Protein AF-A0A3D3JKD5-F1 (afdb_monomer_lite)

Radius of gyration: 12.52 Å; chains: 1; bounding box: 33×20×36 Å

pLDDT: mean 93.17, std 4.09, range [80.19, 97.38]

Sequence (94 aa):
MVVDEGEFPAPNVYVDFYTVSGNVVTYVDSAVTNATGDYLSPNLPEATYVMQAYGDPLYSNVWYPDAAEPAGATTISLLAYEDIEDIDFQVQEQ

Secondary structure (DSSP, 8-state):
-EE-TTS-B-TT-EEEEEEEETTEEEEEEEEE--TTS------B-SSEEEEEEEETTTEEEEETTTBSSGGGSPPEE-SSSB---S--EE--B-

Foldseek 3Di:
DEAEPVRAADFQKKKWKWFDDPPDTHTDDIWTAHPRNDTWAAQDAFGKIKIWIGDPPFWDIATPPGDPDRVPHDIDGDPGRDIDPPTYYYIYTD

Structure (mmCIF, N/CA/C/O backbone):
data_AF-A0A3D3JKD5-F1
#
_entry.id   AF-A0A3D3JKD5-F1
#
loop_
_atom_site.group_PDB
_atom_site.id
_atom_site.type_symbol
_atom_site.label_atom_id
_atom_site.label_alt_id
_atom_site.label_comp_id
_atom_site.label_asym_id
_atom_site.label_entity_id
_atom_site.label_seq_id
_atom_site.pdbx_PDB_ins_code
_atom_site.Cartn_x
_atom_site.Cartn_y
_atom_site.Cartn_z
_atom_site.occupancy
_atom_site.B_iso_or_equiv
_atom_site.auth_seq_id
_atom_site.auth_comp_id
_atom_site.auth_asym_id
_atom_site.auth_atom_id
_atom_site.pdbx_PDB_model_num
ATOM 1 N N . MET A 1 1 ? -6.319 -6.734 2.412 1.00 93.50 1 MET A N 1
ATOM 2 C CA . MET A 1 1 ? -6.990 -5.972 3.497 1.00 93.50 1 MET A CA 1
ATOM 3 C C . MET A 1 1 ? -5.945 -5.441 4.478 1.00 93.50 1 MET A C 1
ATOM 5 O O . MET A 1 1 ? -4.835 -5.948 4.508 1.00 93.50 1 MET A O 1
ATOM 9 N N . VAL A 1 2 ? -6.255 -4.419 5.273 1.00 95.75 2 VAL A N 1
ATOM 10 C CA . VAL A 1 2 ? -5.410 -3.979 6.393 1.00 95.75 2 VAL A CA 1
ATOM 11 C C . VAL A 1 2 ? -6.193 -4.063 7.699 1.00 95.75 2 VAL A C 1
ATOM 13 O O . VAL A 1 2 ? -7.318 -3.561 7.790 1.00 95.75 2 VAL A O 1
ATOM 16 N N . VAL A 1 3 ? -5.579 -4.682 8.703 1.00 95.94 3 VAL A N 1
ATOM 17 C CA . VAL A 1 3 ? -6.119 -4.824 10.059 1.00 95.94 3 VAL A CA 1
ATOM 18 C C . VAL A 1 3 ? -5.116 -4.343 11.106 1.00 95.94 3 VAL A C 1
ATOM 20 O O . VAL A 1 3 ? -3.927 -4.227 10.812 1.00 95.94 3 VAL A O 1
ATOM 23 N N . ASP A 1 4 ? -5.590 -4.063 12.315 1.00 94.31 4 ASP A N 1
ATOM 24 C CA . ASP A 1 4 ? -4.741 -3.807 13.481 1.00 94.31 4 ASP A CA 1
ATOM 25 C C . ASP A 1 4 ? -4.277 -5.111 14.174 1.00 94.31 4 ASP A C 1
ATOM 27 O O . ASP A 1 4 ? -4.557 -6.233 13.725 1.00 94.31 4 ASP A O 1
ATOM 31 N N . GLU A 1 5 ? -3.557 -4.995 15.293 1.00 92.69 5 GLU A N 1
ATOM 32 C CA . GLU A 1 5 ? -3.095 -6.142 16.081 1.00 92.69 5 GLU A CA 1
ATOM 33 C C . GLU A 1 5 ? -4.233 -6.993 16.679 1.00 92.69 5 GLU A C 1
ATOM 35 O O . GLU A 1 5 ? -4.019 -8.155 17.034 1.00 92.69 5 GLU A O 1
ATOM 40 N N . GLY A 1 6 ? -5.436 -6.426 16.793 1.00 93.94 6 GLY A N 1
ATOM 41 C CA . GLY A 1 6 ? -6.653 -7.086 17.255 1.00 93.94 6 GLY A CA 1
ATOM 42 C C . GLY A 1 6 ? -7.471 -7.731 16.135 1.00 93.94 6 GLY A C 1
ATOM 43 O O . GLY A 1 6 ? -8.567 -8.219 16.412 1.00 93.94 6 GLY A O 1
ATOM 44 N N . GLU A 1 7 ? -6.956 -7.736 14.900 1.00 93.62 7 GLU A N 1
ATOM 45 C CA . GLU A 1 7 ? -7.659 -8.151 13.679 1.00 93.62 7 GLU A CA 1
ATOM 46 C C . GLU A 1 7 ? -8.907 -7.299 13.371 1.00 93.62 7 GLU A C 1
ATOM 48 O O . GLU A 1 7 ? -9.790 -7.720 12.614 1.00 93.62 7 GLU A O 1
ATOM 53 N N . PHE A 1 8 ? -9.003 -6.085 13.925 1.00 94.75 8 PHE A N 1
ATOM 54 C CA . PHE A 1 8 ? -10.046 -5.147 13.531 1.00 94.75 8 PHE A CA 1
ATOM 55 C C . PH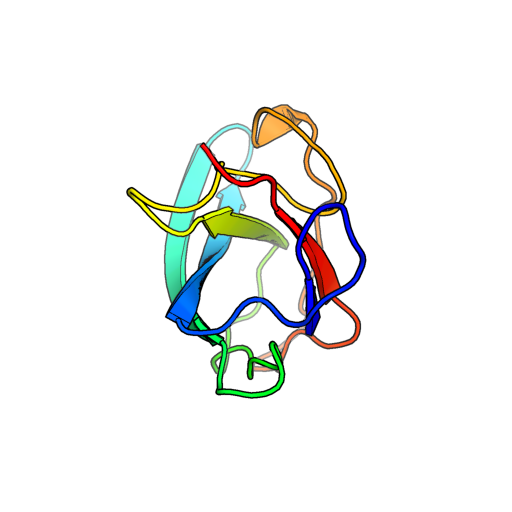E A 1 8 ? -9.648 -4.425 12.241 1.00 94.75 8 PHE A C 1
ATOM 57 O O . PHE A 1 8 ? -8.475 -4.107 12.043 1.00 94.75 8 PHE A O 1
ATOM 64 N N . PRO A 1 9 ? -10.611 -4.124 11.352 1.00 96.00 9 PRO A N 1
ATOM 65 C CA . PRO A 1 9 ? -10.330 -3.351 10.153 1.00 96.00 9 PRO A CA 1
ATOM 66 C C . PRO A 1 9 ? -9.689 -1.999 10.465 1.00 96.00 9 PRO A C 1
ATOM 68 O O . PRO A 1 9 ? -10.216 -1.248 11.286 1.00 96.00 9 PRO A O 1
ATOM 71 N N . ALA A 1 10 ? -8.614 -1.665 9.750 1.00 95.50 10 ALA A N 1
ATOM 72 C CA . ALA A 1 10 ? -7.907 -0.398 9.902 1.00 95.50 10 ALA A CA 1
ATOM 73 C C . ALA A 1 10 ? -8.259 0.558 8.741 1.00 95.50 10 ALA A C 1
ATOM 75 O O . ALA A 1 10 ? -7.682 0.449 7.653 1.00 95.50 10 ALA A O 1
ATOM 76 N N . PRO A 1 11 ? -9.227 1.481 8.914 1.00 95.25 11 PRO A N 1
ATOM 77 C CA . PRO A 1 11 ? -9.617 2.430 7.876 1.00 95.25 11 PRO A CA 1
ATOM 78 C C . PRO A 1 11 ? -8.667 3.629 7.781 1.00 95.25 11 PRO A C 1
ATOM 80 O O . PRO A 1 11 ? -8.076 4.048 8.773 1.00 95.25 11 PRO A O 1
ATOM 83 N N . ASN A 1 12 ? -8.621 4.269 6.608 1.00 94.50 12 ASN A N 1
ATOM 84 C CA . ASN A 1 12 ? -7.778 5.439 6.320 1.00 94.50 12 ASN A CA 1
ATOM 85 C C . ASN A 1 12 ? -6.265 5.187 6.481 1.00 94.50 12 ASN A C 1
ATOM 87 O O . ASN A 1 12 ? -5.507 6.117 6.755 1.00 94.50 12 ASN A O 1
ATOM 91 N N . VAL A 1 13 ? -5.832 3.941 6.298 1.00 96.50 13 VAL A N 1
ATOM 92 C CA . VAL A 1 13 ? -4.422 3.557 6.200 1.00 96.50 13 VAL A CA 1
ATOM 93 C C . VAL A 1 13 ? -3.990 3.679 4.742 1.00 96.50 13 VAL A C 1
ATOM 95 O O . VAL A 1 13 ? -4.721 3.268 3.838 1.00 96.50 13 VAL A O 1
ATOM 98 N N . TYR A 1 14 ? -2.812 4.250 4.510 1.00 96.69 14 TYR A N 1
ATOM 99 C CA . TYR A 1 14 ? -2.205 4.303 3.186 1.00 96.69 14 TYR A CA 1
ATOM 100 C C . TYR A 1 14 ? -1.508 2.979 2.895 1.00 96.69 14 TYR A C 1
ATOM 102 O O . TYR A 1 14 ? -0.801 2.445 3.749 1.00 96.69 14 TYR A O 1
ATOM 110 N N . VAL A 1 15 ? -1.702 2.472 1.683 1.00 97.31 15 VAL A N 1
ATOM 111 C CA . VAL A 1 15 ? -0.957 1.355 1.111 1.00 97.31 15 VAL A CA 1
ATOM 112 C C . VAL A 1 15 ? -0.193 1.889 -0.087 1.00 97.31 15 VAL A C 1
ATOM 114 O O . VAL A 1 15 ? -0.772 2.133 -1.145 1.00 97.31 15 VAL A O 1
ATOM 117 N N . ASP A 1 16 ? 1.104 2.085 0.089 1.00 97.12 16 ASP A N 1
ATOM 118 C CA . ASP A 1 16 ? 1.993 2.575 -0.953 1.00 97.12 16 ASP A CA 1
ATOM 119 C C . ASP A 1 16 ? 2.604 1.420 -1.738 1.00 97.12 16 ASP A C 1
ATOM 121 O O . ASP A 1 16 ? 3.020 0.403 -1.174 1.00 97.12 16 ASP A O 1
ATOM 125 N N . PHE A 1 17 ? 2.731 1.624 -3.045 1.00 96.94 17 PHE A N 1
ATOM 126 C CA . PHE A 1 17 ? 3.319 0.686 -3.986 1.00 96.94 17 PHE A CA 1
ATOM 127 C C . PHE A 1 17 ? 4.629 1.257 -4.517 1.00 96.94 17 PHE A C 1
ATOM 129 O O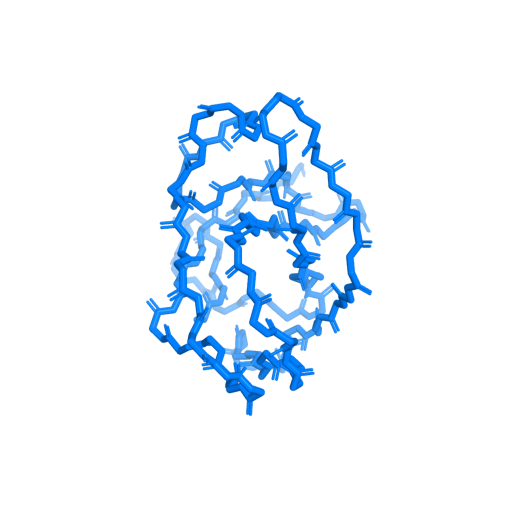 . PHE A 1 17 ? 4.674 2.359 -5.074 1.00 96.94 17 PHE A O 1
ATOM 136 N N . TYR A 1 18 ? 5.703 0.485 -4.386 1.00 97.38 18 TYR A N 1
ATOM 137 C CA . TYR A 1 18 ? 7.040 0.884 -4.801 1.00 97.38 18 TYR A CA 1
ATOM 138 C C . TYR A 1 18 ? 7.610 -0.103 -5.809 1.00 97.38 18 TYR A C 1
ATOM 140 O O . TYR A 1 18 ? 7.532 -1.306 -5.585 1.00 97.38 18 TYR A O 1
ATOM 148 N N . THR A 1 19 ? 8.263 0.378 -6.866 1.00 96.75 19 THR A N 1
ATOM 149 C CA . THR A 1 19 ? 9.079 -0.489 -7.723 1.00 96.75 19 THR A CA 1
ATOM 150 C C . THR A 1 19 ? 10.438 -0.764 -7.094 1.00 96.75 19 THR A C 1
ATOM 152 O O . THR A 1 19 ? 11.004 0.080 -6.392 1.00 96.75 19 THR A O 1
ATOM 155 N N . VAL A 1 20 ? 10.993 -1.937 -7.397 1.00 95.25 20 VAL A N 1
ATOM 156 C CA . VAL A 1 20 ? 12.334 -2.355 -6.985 1.00 95.25 20 VAL A CA 1
ATOM 157 C C . VAL A 1 20 ? 13.224 -2.546 -8.209 1.00 95.25 20 VAL A C 1
ATOM 159 O O . VAL A 1 20 ? 12.946 -3.369 -9.080 1.00 95.25 20 VAL A O 1
ATOM 162 N N . SER A 1 21 ? 14.339 -1.816 -8.249 1.00 92.88 21 SER A N 1
ATOM 163 C CA . SER A 1 21 ? 15.400 -1.984 -9.248 1.00 92.88 21 SER A CA 1
ATOM 164 C C . SER A 1 21 ? 16.753 -2.108 -8.547 1.00 92.88 21 SER A C 1
ATOM 166 O O . SER A 1 21 ? 17.380 -1.113 -8.172 1.00 92.88 21 SER A O 1
ATOM 168 N N . GLY A 1 22 ? 17.217 -3.345 -8.355 1.00 87.94 22 GLY A N 1
ATOM 169 C CA . GLY A 1 22 ? 18.374 -3.626 -7.502 1.00 87.94 22 GLY A CA 1
ATOM 170 C C . GLY A 1 22 ? 18.047 -3.313 -6.041 1.00 87.94 22 GLY A C 1
ATOM 171 O O . GLY A 1 22 ? 17.080 -3.844 -5.511 1.00 87.94 22 GLY A O 1
ATOM 172 N N . ASN A 1 23 ? 18.818 -2.423 -5.410 1.00 86.44 23 ASN A N 1
ATOM 173 C CA . ASN A 1 23 ? 18.582 -1.982 -4.025 1.00 86.44 23 ASN A CA 1
ATOM 174 C C . ASN A 1 23 ? 17.804 -0.656 -3.942 1.00 86.44 23 ASN A C 1
ATOM 176 O O . ASN A 1 23 ? 17.756 -0.033 -2.882 1.00 86.44 23 ASN A O 1
ATOM 180 N N . VAL A 1 24 ? 17.264 -0.175 -5.063 1.00 93.19 24 VAL A N 1
ATOM 181 C CA . VAL A 1 24 ? 16.528 1.089 -5.123 1.00 93.19 24 VAL A CA 1
ATOM 182 C C . VAL A 1 24 ? 15.036 0.798 -5.095 1.00 93.19 24 VAL A C 1
ATOM 184 O O . VAL A 1 24 ? 14.537 0.070 -5.951 1.00 93.19 24 VAL A O 1
ATOM 187 N N . VAL A 1 25 ? 14.352 1.407 -4.129 1.00 96.00 25 VAL A N 1
ATOM 188 C CA . VAL A 1 25 ? 12.899 1.356 -3.942 1.00 96.00 25 VAL A CA 1
ATOM 189 C C . VAL A 1 25 ? 12.340 2.719 -4.338 1.00 96.00 25 VAL A C 1
ATOM 191 O O . VAL A 1 25 ? 12.791 3.739 -3.818 1.00 96.00 25 VAL A O 1
ATOM 194 N N . THR A 1 26 ? 11.423 2.759 -5.303 1.00 96.94 26 THR A N 1
ATOM 195 C CA . THR A 1 26 ? 10.886 4.011 -5.864 1.00 96.94 26 THR A CA 1
ATOM 196 C C . THR A 1 26 ? 9.371 4.024 -5.768 1.00 96.94 26 THR A C 1
ATOM 198 O O . THR A 1 26 ? 8.730 3.108 -6.267 1.00 96.94 26 THR A O 1
ATOM 201 N N . TYR A 1 27 ? 8.808 5.060 -5.143 1.00 96.56 27 TYR A N 1
ATOM 202 C CA . TYR A 1 27 ? 7.358 5.234 -5.030 1.00 96.56 27 TYR A CA 1
ATOM 203 C C . TYR A 1 27 ? 6.716 5.309 -6.418 1.00 96.56 27 TYR A C 1
ATOM 205 O O . TYR A 1 27 ? 7.222 6.013 -7.298 1.00 96.56 27 TYR A O 1
ATOM 213 N N . VAL A 1 28 ? 5.605 4.599 -6.596 1.00 96.19 28 VAL A N 1
ATOM 214 C CA . VAL A 1 28 ? 4.811 4.615 -7.828 1.00 96.19 28 VAL A CA 1
ATOM 215 C C . VAL A 1 28 ? 3.472 5.278 -7.575 1.00 96.19 28 VAL A C 1
ATOM 217 O O . VAL A 1 28 ? 3.167 6.285 -8.211 1.00 96.19 28 VAL A O 1
ATOM 220 N N . ASP A 1 29 ? 2.688 4.708 -6.665 1.00 96.00 29 ASP A N 1
ATOM 221 C CA . ASP A 1 29 ? 1.336 5.163 -6.375 1.00 96.00 29 ASP A CA 1
ATOM 222 C C . ASP A 1 29 ? 0.869 4.644 -5.004 1.00 96.00 29 ASP A C 1
ATOM 224 O O . ASP A 1 29 ? 1.586 3.880 -4.352 1.00 96.00 29 ASP A O 1
ATOM 228 N N . SER A 1 30 ? -0.326 5.048 -4.574 1.00 95.81 30 SER A N 1
ATOM 229 C CA . SER A 1 30 ? -0.915 4.676 -3.287 1.00 95.81 30 SER A CA 1
ATOM 230 C C . SER A 1 30 ? -2.394 4.309 -3.402 1.00 95.81 30 SER A C 1
ATOM 232 O O . SER A 1 30 ? -3.112 4.741 -4.305 1.00 95.81 30 SER A O 1
ATOM 234 N N . ALA A 1 31 ? -2.858 3.521 -2.440 1.00 96.56 31 ALA A N 1
ATOM 235 C CA . ALA A 1 31 ? -4.263 3.273 -2.166 1.00 96.56 31 ALA A CA 1
ATOM 236 C C . ALA A 1 31 ? -4.574 3.640 -0.713 1.00 96.56 31 ALA A C 1
ATOM 238 O O . ALA A 1 31 ? -3.685 3.673 0.133 1.00 96.56 31 ALA A O 1
ATOM 239 N N . VAL A 1 32 ? -5.844 3.903 -0.410 1.00 96.50 32 VAL A N 1
ATOM 240 C CA . VAL A 1 32 ? -6.295 4.174 0.961 1.00 96.50 32 VAL A CA 1
ATOM 241 C C . VAL A 1 32 ? -7.353 3.157 1.343 1.00 96.50 32 VAL A C 1
ATOM 243 O O . VAL A 1 32 ? -8.277 2.896 0.565 1.00 96.50 32 VAL A O 1
ATOM 246 N N . THR A 1 33 ? -7.228 2.591 2.539 1.00 96.69 33 THR A N 1
ATOM 247 C CA . THR A 1 33 ? -8.201 1.632 3.054 1.00 96.69 33 THR A CA 1
ATOM 248 C C . THR A 1 33 ? -9.528 2.311 3.376 1.00 96.69 33 THR A C 1
ATOM 250 O O . THR A 1 33 ? -9.596 3.410 3.935 1.00 96.69 33 THR A O 1
ATOM 253 N N . ASN A 1 34 ? -10.617 1.645 3.013 1.00 96.31 34 ASN A N 1
ATOM 254 C CA . ASN A 1 34 ? -11.974 2.086 3.294 1.00 96.31 34 ASN A CA 1
ATOM 255 C C . ASN A 1 34 ? -12.389 1.732 4.741 1.00 96.31 34 ASN A C 1
ATOM 257 O O . ASN A 1 34 ? -11.602 1.226 5.536 1.00 96.31 34 ASN A O 1
ATOM 261 N N . ALA A 1 35 ? -13.661 1.964 5.086 1.00 96.12 35 ALA A N 1
ATOM 262 C CA . ALA A 1 35 ? -14.208 1.675 6.416 1.00 96.12 35 ALA A CA 1
ATOM 263 C C . ALA A 1 35 ? -14.127 0.192 6.847 1.00 96.12 35 ALA A C 1
ATOM 265 O O . ALA A 1 35 ? -14.256 -0.092 8.035 1.00 96.12 35 ALA A O 1
ATOM 266 N N . THR A 1 36 ? -13.951 -0.741 5.906 1.00 96.25 36 THR A N 1
ATOM 267 C CA . THR A 1 36 ? -13.792 -2.182 6.155 1.00 96.25 36 THR A CA 1
ATOM 268 C C . THR A 1 36 ? -12.335 -2.636 6.074 1.00 96.25 36 THR A C 1
ATOM 270 O O . THR A 1 36 ? -12.085 -3.835 6.096 1.00 96.25 36 THR A O 1
ATOM 273 N N . GLY A 1 37 ? -11.366 -1.709 6.025 1.00 95.44 37 GLY A N 1
ATOM 274 C CA . GLY A 1 37 ? -9.937 -2.036 5.934 1.00 95.44 37 GLY A CA 1
ATOM 275 C C . GLY A 1 37 ? -9.517 -2.534 4.547 1.00 95.44 37 GLY A C 1
ATOM 276 O O . GLY A 1 37 ? -8.348 -2.843 4.318 1.00 95.44 37 GLY A O 1
ATOM 277 N N . ASP A 1 38 ? -10.447 -2.599 3.597 1.00 96.88 38 ASP A N 1
ATOM 278 C CA . ASP A 1 38 ? -10.165 -3.014 2.230 1.00 96.88 38 ASP A CA 1
ATOM 279 C C . ASP A 1 38 ? -9.606 -1.845 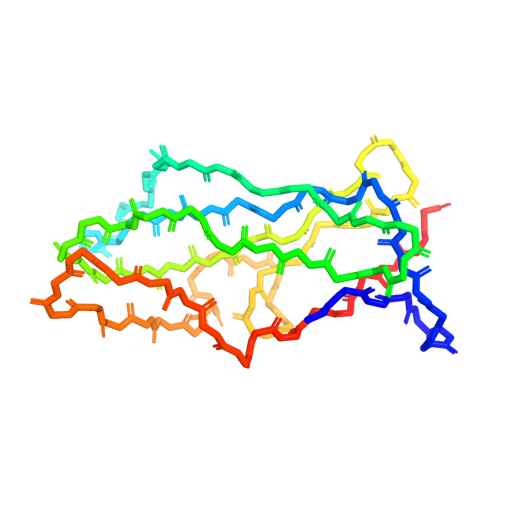1.428 1.00 96.88 38 ASP A C 1
ATOM 281 O O . ASP A 1 38 ? -10.022 -0.697 1.587 1.00 96.88 38 ASP A O 1
ATOM 285 N N . TYR A 1 39 ? -8.698 -2.146 0.512 1.00 95.94 39 TYR A N 1
ATOM 286 C CA . TYR A 1 39 ? -8.162 -1.194 -0.449 1.00 95.94 39 TYR A CA 1
ATOM 287 C C . TYR A 1 39 ? -8.146 -1.841 -1.830 1.00 95.94 39 TYR A C 1
ATOM 289 O O . TYR A 1 39 ? -8.179 -3.064 -1.960 1.00 95.94 39 TYR A O 1
ATOM 297 N N . LEU A 1 40 ? -8.101 -1.004 -2.860 1.00 95.38 40 LEU A N 1
ATOM 298 C CA . LEU A 1 40 ? -7.904 -1.440 -4.234 1.00 95.38 40 LEU A CA 1
ATOM 299 C C . LEU A 1 40 ? -6.547 -0.927 -4.685 1.00 95.38 40 LEU A C 1
ATOM 301 O O . LEU A 1 40 ? -6.292 0.274 -4.594 1.00 95.38 40 LEU A O 1
ATOM 305 N N . SER A 1 41 ? -5.685 -1.837 -5.134 1.00 92.81 41 SER A N 1
ATOM 306 C CA . SER A 1 41 ? -4.439 -1.454 -5.789 1.00 92.81 41 SER A CA 1
ATOM 307 C C . SER A 1 41 ? -4.760 -0.588 -7.017 1.00 92.81 41 SER A C 1
ATOM 309 O O . SER A 1 41 ? -5.765 -0.837 -7.688 1.00 92.81 41 SER A O 1
ATOM 311 N N . PRO A 1 42 ? -3.976 0.466 -7.297 1.00 92.50 42 PRO A N 1
ATOM 312 C CA . PRO A 1 42 ? -4.100 1.186 -8.552 1.00 92.50 42 PRO A CA 1
ATOM 313 C C . PRO A 1 42 ? -3.648 0.292 -9.711 1.00 92.50 42 PRO A C 1
ATOM 315 O O . PRO A 1 42 ? -3.002 -0.734 -9.525 1.00 92.50 42 PRO A O 1
ATOM 318 N N . ASN A 1 43 ? -3.937 0.721 -10.935 1.00 91.62 43 ASN A N 1
ATOM 319 C CA . ASN A 1 43 ? -3.475 0.009 -12.115 1.00 91.62 43 ASN A CA 1
ATOM 320 C C . ASN A 1 43 ? -1.959 0.233 -12.296 1.00 91.62 43 ASN A C 1
ATOM 322 O O . ASN A 1 43 ? -1.525 1.321 -12.690 1.00 91.62 43 ASN A O 1
ATOM 326 N N . LEU A 1 44 ? -1.151 -0.778 -11.967 1.00 92.88 44 LEU A N 1
ATOM 327 C CA . LEU A 1 44 ? 0.306 -0.665 -11.880 1.00 92.88 44 LEU A CA 1
ATOM 328 C C . LEU A 1 44 ? 0.993 -1.240 -13.127 1.00 92.88 44 LEU A C 1
ATOM 330 O O . LEU A 1 44 ? 0.619 -2.319 -13.571 1.00 92.88 44 LEU A O 1
ATOM 334 N N . PRO A 1 45 ? 2.004 -0.562 -13.708 1.00 92.62 45 PRO A N 1
ATOM 335 C CA . PRO A 1 45 ? 2.745 -1.085 -14.857 1.00 92.62 45 PRO A CA 1
ATOM 336 C C . PRO A 1 45 ? 3.522 -2.374 -14.542 1.00 92.62 45 PRO A C 1
ATOM 338 O O . PRO A 1 45 ? 3.775 -2.707 -13.390 1.00 92.62 45 PRO A O 1
ATOM 341 N N . GLU A 1 46 ? 3.990 -3.054 -15.593 1.00 94.12 46 GLU A N 1
ATOM 342 C CA . GLU A 1 46 ? 4.910 -4.193 -15.475 1.00 94.12 46 GLU A CA 1
ATOM 343 C C . GLU A 1 46 ? 6.191 -3.784 -14.723 1.00 94.12 46 GLU A C 1
ATOM 345 O O . GLU A 1 46 ? 7.015 -3.021 -15.238 1.00 94.12 46 GLU A O 1
ATOM 350 N N . ALA A 1 47 ? 6.359 -4.296 -13.503 1.00 95.06 47 ALA A N 1
ATOM 351 C CA . ALA A 1 47 ? 7.571 -4.174 -12.702 1.00 95.06 47 ALA A CA 1
ATOM 352 C C . ALA A 1 47 ? 7.544 -5.155 -11.518 1.00 95.06 47 ALA A C 1
ATOM 354 O O . ALA A 1 47 ? 6.575 -5.880 -11.289 1.00 95.06 47 ALA A O 1
ATOM 355 N N . THR A 1 48 ? 8.627 -5.155 -10.741 1.00 95.38 48 THR A N 1
ATOM 356 C CA . THR A 1 48 ? 8.679 -5.814 -9.434 1.00 95.38 48 THR A CA 1
ATOM 357 C C . THR A 1 48 ? 8.366 -4.803 -8.345 1.00 95.38 48 THR A C 1
ATOM 359 O O . THR A 1 48 ? 9.030 -3.768 -8.266 1.00 95.38 48 THR A O 1
ATOM 362 N N . TYR A 1 49 ? 7.400 -5.130 -7.497 1.00 96.25 49 TYR A N 1
ATOM 363 C CA . TYR A 1 49 ? 6.863 -4.270 -6.460 1.00 96.25 49 TYR A CA 1
ATOM 364 C C . TYR A 1 49 ? 7.172 -4.768 -5.056 1.00 96.25 49 TYR A C 1
ATOM 366 O O . TYR A 1 49 ? 7.242 -5.971 -4.812 1.00 96.25 49 TYR A O 1
ATOM 374 N N . VAL A 1 50 ? 7.307 -3.817 -4.141 1.00 97.06 50 VAL A N 1
ATOM 375 C CA . VAL A 1 50 ? 7.137 -3.996 -2.696 1.00 97.06 50 VAL A CA 1
ATOM 376 C C . VAL A 1 50 ? 6.121 -2.970 -2.219 1.00 97.06 50 VAL A C 1
ATOM 378 O O . VAL A 1 50 ? 5.974 -1.909 -2.831 1.00 97.06 50 VAL A O 1
ATOM 381 N N . MET A 1 51 ? 5.425 -3.272 -1.130 1.00 97.06 51 MET A N 1
ATOM 382 C CA . MET A 1 51 ? 4.372 -2.401 -0.622 1.00 97.06 51 MET A CA 1
ATOM 383 C C . MET A 1 51 ? 4.551 -2.116 0.861 1.00 97.06 51 MET A C 1
ATOM 385 O O . MET A 1 51 ? 5.076 -2.949 1.608 1.00 97.06 51 MET A O 1
ATOM 389 N N . GLN A 1 52 ? 4.080 -0.944 1.270 1.00 97.12 52 GLN A N 1
ATOM 390 C CA . GLN A 1 52 ? 4.110 -0.487 2.650 1.00 97.12 52 GLN A CA 1
ATOM 391 C C . GLN A 1 52 ? 2.718 -0.036 3.073 1.00 97.12 52 GLN A C 1
ATOM 393 O O . GLN A 1 52 ? 2.114 0.788 2.392 1.00 97.12 52 GLN A O 1
ATOM 398 N N . ALA A 1 53 ? 2.248 -0.524 4.215 1.00 96.88 53 ALA A N 1
ATOM 399 C CA . ALA A 1 53 ? 1.100 0.049 4.897 1.00 96.88 53 ALA A CA 1
ATOM 400 C C . ALA A 1 53 ? 1.579 0.998 6.003 1.00 96.88 53 ALA A C 1
ATOM 402 O O . ALA A 1 53 ? 2.497 0.664 6.757 1.00 96.88 53 ALA A O 1
ATOM 403 N N . TYR A 1 54 ? 0.977 2.182 6.098 1.00 93.88 54 TYR A N 1
ATOM 404 C CA . TYR A 1 54 ? 1.227 3.121 7.193 1.00 93.88 54 TYR A CA 1
ATOM 405 C C . TYR A 1 54 ? 0.031 4.056 7.411 1.00 93.88 54 TYR A C 1
ATOM 407 O O . TYR A 1 54 ? -0.686 4.425 6.480 1.00 93.88 54 TYR A O 1
ATOM 415 N N . GLY A 1 55 ? -0.193 4.453 8.661 1.00 85.62 55 GLY A N 1
ATOM 416 C CA . GLY A 1 55 ? -1.320 5.303 9.049 1.00 85.62 55 GLY A CA 1
ATOM 417 C C . GLY A 1 55 ? -0.907 6.359 10.063 1.00 85.62 55 GLY A C 1
ATOM 418 O O . GLY A 1 55 ? -1.451 6.392 11.159 1.00 85.62 55 GLY A O 1
ATOM 419 N N . ASP A 1 56 ? 0.071 7.198 9.717 1.00 80.19 56 ASP A N 1
ATOM 420 C CA . ASP A 1 56 ? 0.592 8.261 10.591 1.00 80.19 56 ASP A CA 1
ATOM 421 C C . ASP A 1 56 ? -0.526 9.254 10.998 1.00 80.19 56 ASP A C 1
ATOM 423 O O . ASP A 1 56 ? -1.239 9.754 10.118 1.00 80.19 56 ASP A O 1
ATOM 427 N N . PRO A 1 57 ? -0.721 9.568 12.298 1.00 80.69 57 PRO A N 1
ATOM 428 C CA . PRO A 1 57 ? 0.060 9.145 13.474 1.00 80.69 57 PRO A CA 1
ATOM 429 C C . PRO A 1 57 ? -0.508 7.958 14.255 1.00 80.69 57 PRO A C 1
ATOM 431 O O . PRO A 1 57 ? 0.006 7.641 15.322 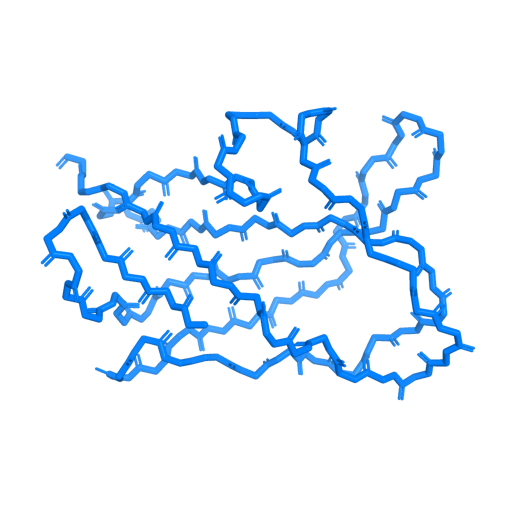1.00 80.69 57 PRO A O 1
ATOM 434 N N . LEU A 1 58 ? -1.590 7.343 13.785 1.00 87.31 58 LEU A N 1
ATOM 435 C CA . LEU A 1 58 ? -2.335 6.335 14.541 1.00 87.31 58 LEU A CA 1
ATOM 436 C C . LEU A 1 58 ? -1.692 4.952 14.484 1.00 87.31 58 LEU A C 1
ATOM 438 O O . LEU A 1 58 ? -1.721 4.238 15.476 1.00 87.31 58 LEU A O 1
ATOM 442 N N . TYR A 1 59 ? -1.107 4.594 13.345 1.00 91.19 59 TYR A N 1
ATOM 443 C CA . TYR A 1 59 ? -0.605 3.254 13.077 1.00 91.19 59 TYR A CA 1
ATOM 444 C C . TYR A 1 59 ? 0.878 3.257 12.715 1.00 91.19 59 TYR A C 1
ATOM 446 O O . TYR A 1 59 ? 1.407 4.236 12.178 1.00 91.19 59 TYR A O 1
ATOM 454 N N . SER A 1 60 ? 1.542 2.145 13.007 1.00 88.75 60 SER A N 1
ATOM 455 C CA . SER A 1 60 ? 2.917 1.855 12.626 1.00 88.75 60 SER A CA 1
ATOM 456 C C . SER A 1 60 ? 3.068 1.673 11.112 1.00 88.75 60 SER A C 1
ATOM 458 O O . SER A 1 60 ? 2.098 1.508 10.369 1.00 88.75 60 SER A O 1
ATOM 460 N N . ASN A 1 61 ? 4.320 1.701 10.657 1.00 93.25 61 ASN A N 1
ATOM 461 C CA . ASN A 1 61 ? 4.674 1.454 9.265 1.00 93.25 61 ASN A CA 1
ATOM 462 C C . ASN A 1 61 ? 5.130 -0.001 9.144 1.00 93.25 61 ASN A C 1
ATOM 464 O O . ASN A 1 61 ? 6.054 -0.407 9.853 1.00 93.25 61 ASN A O 1
ATOM 468 N N . VAL A 1 62 ? 4.556 -0.751 8.211 1.00 95.31 62 VAL A N 1
ATOM 469 C CA . VAL A 1 62 ? 4.893 -2.157 7.970 1.00 95.31 62 VAL A CA 1
ATOM 470 C C . VAL A 1 62 ? 5.055 -2.412 6.477 1.00 95.31 62 VAL A C 1
ATOM 472 O O . VAL A 1 62 ? 4.271 -1.937 5.655 1.00 95.31 62 VAL A O 1
ATOM 475 N N . TRP A 1 63 ? 6.097 -3.149 6.110 1.00 96.69 63 TRP A N 1
ATOM 476 C CA . TRP A 1 63 ? 6.314 -3.614 4.746 1.00 96.69 63 TRP A CA 1
ATOM 477 C C . TRP A 1 63 ? 5.757 -5.020 4.583 1.00 96.69 63 TRP A C 1
ATOM 479 O O . TRP A 1 63 ? 5.914 -5.857 5.469 1.00 96.69 63 TRP A O 1
ATOM 489 N N . TYR A 1 64 ? 5.133 -5.304 3.445 1.00 96.06 64 TYR A N 1
ATOM 490 C CA . TYR A 1 64 ? 4.472 -6.589 3.238 1.00 96.06 64 TYR A CA 1
ATOM 491 C C . TYR A 1 64 ? 5.466 -7.770 3.285 1.00 96.06 64 TYR A C 1
ATOM 493 O O . TYR A 1 64 ? 6.512 -7.705 2.629 1.00 96.06 64 TYR A O 1
ATOM 501 N N . PRO A 1 65 ? 5.139 -8.890 3.960 1.00 93.94 65 PRO A N 1
ATOM 502 C CA . PRO A 1 65 ? 3.943 -9.104 4.787 1.00 93.94 65 PRO A CA 1
ATOM 503 C C . PRO A 1 65 ? 4.071 -8.620 6.240 1.00 93.94 65 PRO A C 1
ATOM 505 O O . PRO A 1 65 ? 3.061 -8.276 6.837 1.00 93.94 65 PRO A O 1
ATOM 508 N N . ASP A 1 66 ? 5.278 -8.595 6.808 1.00 92.75 66 ASP A N 1
ATOM 509 C CA . ASP A 1 66 ? 5.534 -8.151 8.190 1.00 92.75 66 ASP A CA 1
ATOM 510 C C . ASP A 1 66 ? 7.023 -7.797 8.375 1.00 92.75 66 ASP A C 1
ATOM 512 O O . ASP A 1 66 ? 7.764 -8.383 9.166 1.00 92.75 66 ASP A O 1
ATOM 516 N N . ALA A 1 67 ? 7.522 -6.902 7.524 1.00 94.06 67 ALA A N 1
ATOM 517 C CA . ALA A 1 67 ? 8.912 -6.468 7.526 1.00 94.06 67 ALA A CA 1
ATOM 518 C C . ALA A 1 67 ? 9.045 -5.025 8.031 1.00 94.06 67 ALA A C 1
ATOM 520 O O . ALA A 1 67 ? 8.284 -4.132 7.664 1.00 94.06 67 ALA A O 1
ATOM 521 N N . ALA A 1 68 ? 10.073 -4.776 8.845 1.00 91.56 68 ALA A N 1
ATOM 522 C CA . ALA A 1 68 ? 10.381 -3.438 9.357 1.00 91.56 68 ALA A CA 1
ATOM 523 C C . ALA A 1 68 ? 11.054 -2.530 8.308 1.00 91.56 68 ALA A C 1
ATOM 525 O O . ALA A 1 68 ? 11.082 -1.309 8.455 1.00 91.56 68 ALA A O 1
ATOM 526 N N . GLU A 1 69 ? 11.612 -3.117 7.249 1.00 93.00 69 GLU A N 1
ATOM 527 C CA . GLU A 1 69 ? 12.355 -2.419 6.203 1.00 93.00 69 GLU A CA 1
ATOM 528 C C . GLU A 1 69 ? 12.077 -3.036 4.825 1.00 93.00 69 GLU A C 1
ATOM 530 O O . GLU A 1 69 ? 11.814 -4.240 4.736 1.00 93.00 69 GLU A O 1
ATOM 535 N N . PRO A 1 70 ? 12.189 -2.262 3.728 1.00 92.19 70 PRO A N 1
ATOM 536 C CA . PRO A 1 70 ? 11.847 -2.755 2.396 1.00 92.19 70 PRO A CA 1
ATOM 537 C C . PRO A 1 70 ? 12.741 -3.910 1.927 1.00 92.19 70 PRO A C 1
ATOM 539 O O . PRO A 1 70 ? 12.325 -4.707 1.095 1.00 92.19 70 PRO A O 1
ATOM 542 N N . ALA A 1 71 ? 13.960 -4.034 2.464 1.00 91.75 71 ALA A N 1
ATOM 543 C CA . ALA A 1 71 ? 14.864 -5.138 2.141 1.00 91.75 71 ALA A CA 1
ATOM 544 C C . ALA A 1 71 ? 14.366 -6.502 2.657 1.00 91.75 71 ALA A C 1
ATOM 546 O O . ALA A 1 71 ? 14.778 -7.535 2.131 1.00 91.75 71 ALA A O 1
ATOM 547 N N . GLY A 1 72 ? 13.497 -6.507 3.674 1.00 93.12 72 GLY A N 1
ATOM 548 C CA . GLY A 1 72 ? 12.831 -7.706 4.186 1.00 93.12 72 GLY A CA 1
ATOM 549 C C . GLY A 1 72 ? 11.452 -7.955 3.572 1.00 93.12 72 GLY A C 1
ATOM 550 O O . GLY A 1 72 ? 10.825 -8.961 3.900 1.00 93.12 72 GLY A O 1
ATOM 551 N N . ALA A 1 73 ? 10.970 -7.053 2.713 1.00 95.56 73 ALA A N 1
ATOM 552 C CA . ALA A 1 73 ? 9.653 -7.159 2.106 1.00 95.56 73 ALA A CA 1
ATOM 553 C C . ALA A 1 73 ? 9.610 -8.261 1.040 1.00 95.56 73 ALA A C 1
ATOM 555 O O . ALA A 1 73 ? 10.591 -8.528 0.340 1.00 95.56 73 ALA A O 1
ATOM 556 N N . THR A 1 74 ? 8.444 -8.882 0.880 1.00 95.00 74 THR A N 1
ATOM 557 C CA . THR A 1 74 ? 8.204 -9.811 -0.227 1.00 95.00 74 THR A CA 1
ATOM 558 C C . THR A 1 74 ? 7.970 -9.032 -1.512 1.00 95.00 74 THR A C 1
ATOM 560 O O . THR A 1 74 ? 7.201 -8.072 -1.538 1.00 95.00 74 THR A O 1
ATOM 563 N N . THR A 1 75 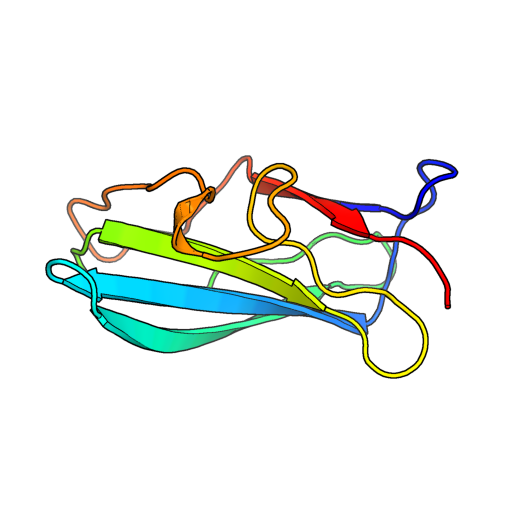? 8.639 -9.458 -2.581 1.00 94.44 75 THR A N 1
ATOM 564 C CA . THR A 1 75 ? 8.503 -8.851 -3.900 1.00 94.44 75 THR A CA 1
ATOM 565 C C . THR A 1 75 ? 7.411 -9.526 -4.719 1.00 94.44 75 THR A C 1
ATOM 567 O O . THR A 1 75 ? 7.266 -10.749 -4.704 1.00 94.44 75 THR A O 1
ATOM 570 N N . ILE A 1 76 ? 6.675 -8.725 -5.484 1.00 93.44 76 ILE A N 1
ATOM 571 C CA . ILE A 1 76 ? 5.626 -9.190 -6.397 1.00 93.44 76 ILE A CA 1
ATOM 572 C C . ILE A 1 76 ? 5.959 -8.711 -7.800 1.00 93.44 76 ILE A C 1
ATOM 574 O O . ILE A 1 76 ? 6.144 -7.519 -8.018 1.00 93.44 76 ILE A O 1
ATOM 578 N N . SER A 1 77 ? 6.047 -9.628 -8.757 1.00 93.38 77 SER A N 1
ATOM 579 C CA . SER A 1 77 ? 6.289 -9.280 -10.158 1.00 93.38 77 SER A CA 1
ATOM 580 C C . SER A 1 77 ? 4.976 -9.251 -10.928 1.00 93.38 77 SER A C 1
ATOM 582 O O . SER A 1 77 ? 4.298 -10.272 -11.025 1.00 93.38 77 SER A O 1
ATOM 584 N N . LEU A 1 78 ? 4.658 -8.094 -11.503 1.00 92.06 78 LEU A N 1
ATOM 585 C CA . LEU A 1 78 ? 3.560 -7.925 -12.449 1.00 92.06 78 LEU A CA 1
ATOM 586 C C . LEU A 1 78 ? 4.075 -8.080 -13.877 1.00 92.06 78 LEU A C 1
ATOM 588 O O . LEU A 1 78 ? 5.189 -7.655 -14.181 1.00 92.06 78 LEU A O 1
ATOM 592 N N . LEU A 1 79 ? 3.259 -8.678 -14.747 1.00 86.88 79 LEU A N 1
ATOM 593 C CA . LEU A 1 79 ? 3.584 -8.885 -16.166 1.00 86.88 79 LEU A CA 1
ATOM 594 C C . LEU A 1 79 ? 2.881 -7.887 -17.097 1.00 86.88 79 LEU A C 1
ATOM 596 O O . LEU A 1 79 ? 3.174 -7.848 -18.290 1.00 86.88 79 LEU A O 1
ATOM 600 N N . ALA A 1 80 ? 1.936 -7.109 -16.575 1.00 85.56 80 ALA A N 1
ATOM 601 C CA . ALA A 1 80 ? 1.183 -6.104 -17.308 1.00 85.56 80 ALA A CA 1
ATOM 602 C C . ALA A 1 80 ? 0.555 -5.093 -16.333 1.00 85.56 80 ALA A C 1
ATOM 604 O O . ALA A 1 80 ? 0.790 -5.150 -15.130 1.00 85.56 80 ALA A O 1
ATOM 605 N N . TYR A 1 81 ? -0.241 -4.178 -16.892 1.00 81.62 81 TYR A N 1
ATOM 606 C CA . TYR A 1 81 ? -1.090 -3.229 -16.175 1.00 81.62 81 TYR A CA 1
ATOM 607 C C . TYR A 1 81 ? -2.223 -3.932 -15.410 1.00 81.62 81 TYR A C 1
ATOM 609 O O . TYR A 1 81 ? -3.362 -3.979 -15.883 1.00 81.62 81 TYR A O 1
ATOM 617 N N . GLU A 1 82 ? -1.889 -4.497 -14.254 1.00 85.31 82 GLU A N 1
ATOM 618 C CA . GLU A 1 82 ? -2.765 -5.323 -13.418 1.00 85.31 82 GLU A CA 1
ATOM 619 C C . GLU A 1 82 ? -2.867 -4.762 -11.995 1.00 85.31 82 GLU A C 1
ATOM 621 O O . GLU A 1 82 ? -2.019 -3.984 -11.549 1.00 85.31 82 GLU A O 1
ATOM 626 N N . ASP A 1 83 ? -3.930 -5.160 -11.302 1.00 84.50 83 ASP A N 1
ATOM 627 C CA . 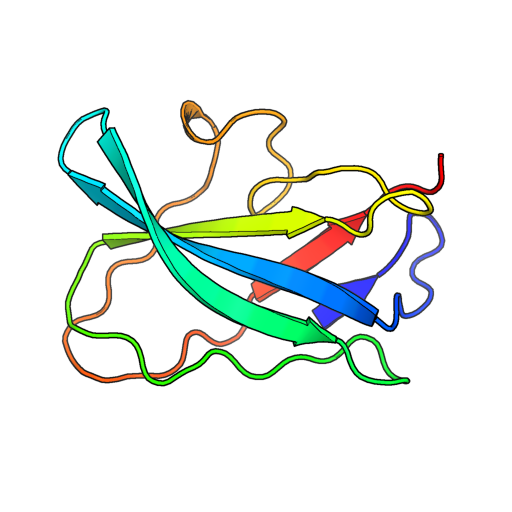ASP A 1 83 ? -4.114 -4.869 -9.886 1.00 84.50 83 ASP A CA 1
ATOM 628 C C . ASP A 1 83 ? -3.370 -5.930 -9.060 1.00 84.50 83 ASP A C 1
ATOM 630 O O . ASP A 1 83 ? -3.325 -7.109 -9.425 1.00 84.50 83 ASP A O 1
ATOM 634 N N . ILE A 1 84 ? -2.784 -5.524 -7.933 1.00 85.69 84 ILE A N 1
ATOM 635 C CA . ILE A 1 84 ? -2.229 -6.467 -6.958 1.00 85.69 84 ILE A CA 1
ATOM 636 C C . ILE A 1 84 ? -3.338 -6.861 -5.975 1.00 85.69 84 ILE A C 1
ATOM 638 O O . ILE A 1 84 ? -3.847 -6.017 -5.234 1.00 85.69 84 ILE A O 1
ATOM 642 N N . GLU A 1 85 ? -3.682 -8.147 -5.957 1.00 88.25 85 GLU A N 1
ATOM 643 C CA . GLU A 1 85 ? -4.697 -8.745 -5.080 1.00 88.25 85 GLU A CA 1
ATOM 644 C C . GLU A 1 85 ? -4.062 -9.628 -3.989 1.00 88.25 85 GLU A C 1
ATOM 646 O O . GLU A 1 85 ? -2.867 -9.920 -4.027 1.00 88.25 85 GLU A O 1
ATOM 651 N N . ASP A 1 86 ? -4.870 -10.053 -3.010 1.00 88.62 86 ASP A N 1
ATOM 652 C CA . ASP A 1 86 ? -4.483 -10.964 -1.915 1.00 88.62 86 ASP A CA 1
ATOM 653 C C . ASP A 1 86 ? -3.318 -10.472 -1.036 1.00 88.62 86 ASP A C 1
ATOM 655 O O . ASP A 1 86 ? -2.536 -11.252 -0.484 1.00 88.62 86 ASP A O 1
ATOM 659 N N . ILE A 1 87 ? -3.212 -9.151 -0.880 1.00 93.81 87 ILE A N 1
ATOM 660 C CA . ILE A 1 87 ? -2.212 -8.518 -0.025 1.00 93.81 87 ILE A CA 1
ATOM 661 C C . ILE A 1 87 ? -2.855 -8.010 1.254 1.00 93.81 87 ILE A C 1
ATOM 663 O O . ILE A 1 87 ? -3.589 -7.009 1.281 1.00 93.81 87 ILE A O 1
ATOM 667 N N . ASP A 1 88 ? -2.495 -8.702 2.326 1.00 94.50 88 ASP A N 1
ATOM 668 C CA . ASP A 1 88 ? -2.914 -8.406 3.680 1.00 94.50 88 ASP A CA 1
ATOM 669 C C . ASP A 1 88 ? -1.775 -7.811 4.505 1.00 94.50 88 ASP A C 1
ATOM 671 O O . ASP A 1 88 ? -0.627 -8.245 4.415 1.00 94.50 88 ASP A O 1
ATOM 675 N N . PHE A 1 89 ? -2.112 -6.815 5.320 1.00 95.75 89 PHE A N 1
ATOM 676 C CA . PHE A 1 89 ? -1.197 -6.182 6.260 1.00 95.75 89 PHE A CA 1
ATOM 677 C C . PHE A 1 89 ? -1.783 -6.191 7.663 1.00 95.75 89 PHE A C 1
ATOM 679 O O . PHE A 1 89 ? -2.989 -6.004 7.842 1.00 95.75 89 PHE A O 1
ATOM 686 N N . GLN A 1 90 ? -0.894 -6.304 8.646 1.00 95.50 90 GLN A N 1
ATOM 687 C CA . GLN A 1 90 ? -1.199 -6.037 10.041 1.00 95.50 90 GLN A CA 1
ATOM 688 C C . GLN A 1 90 ? -0.401 -4.817 10.507 1.00 95.50 90 GLN A C 1
ATOM 690 O O . GLN A 1 90 ? 0.827 -4.853 10.560 1.00 95.50 90 GLN A O 1
ATOM 695 N N . VAL A 1 91 ? -1.100 -3.729 10.814 1.00 94.12 91 VAL A N 1
ATOM 696 C CA . VAL A 1 91 ? -0.514 -2.530 11.426 1.00 94.12 91 VAL A CA 1
ATOM 697 C C . VAL A 1 91 ? -0.670 -2.585 12.946 1.00 94.12 91 VAL A C 1
ATOM 699 O O . VAL A 1 91 ? -1.457 -3.372 13.459 1.00 94.12 91 VAL A O 1
ATOM 702 N N . GLN A 1 92 ? 0.091 -1.766 13.671 1.00 91.50 92 GLN A N 1
ATOM 703 C CA . GLN A 1 92 ? -0.008 -1.662 15.133 1.00 91.50 92 GLN A CA 1
ATOM 704 C C . GLN A 1 92 ? -0.340 -0.226 15.529 1.00 91.50 92 GLN A C 1
ATOM 706 O O . GLN A 1 92 ? 0.274 0.690 14.978 1.00 91.50 92 GLN A O 1
ATOM 711 N N . GLU A 1 93 ? -1.275 -0.015 16.455 1.00 87.69 93 GLU A N 1
ATOM 712 C CA . GLU A 1 93 ? -1.522 1.327 17.007 1.00 87.69 93 GLU A CA 1
ATOM 713 C C . GLU A 1 93 ? -0.272 1.880 17.731 1.00 87.69 93 GLU A C 1
ATOM 715 O O . GLU A 1 93 ? 0.515 1.125 18.312 1.00 87.69 93 GLU A O 1
ATOM 720 N N . GLN A 1 94 ? -0.061 3.201 17.665 1.00 82.31 94 GLN A N 1
ATOM 721 C CA . GLN A 1 94 ? 1.062 3.899 18.320 1.00 82.31 94 GLN A CA 1
ATOM 722 C C . GLN A 1 94 ? 0.749 4.401 19.736 1.00 82.31 94 GLN A C 1
ATOM 724 O O . GLN A 1 94 ? -0.393 4.847 19.994 1.00 82.31 94 GLN A O 1
#